Protein AF-A0A2D9CHN9-F1 (afdb_monomer)

Solvent-accessible surface area (backbone atoms only — not comparable to full-atom values): 5641 Å² total; per-residue (Å²): 113,69,64,59,56,50,52,54,46,38,43,72,71,31,68,79,62,17,85,60,38,79,52,91,50,67,67,58,44,53,50,51,56,48,52,54,54,52,50,52,55,50,50,54,30,57,72,69,71,39,78,89,40,48,68,56,53,52,50,53,51,51,50,50,53,47,53,52,50,51,52,52,49,51,53,51,40,51,73,76,46,46,62,65,63,57,69,69,51,64,100,72,84,80,83,133

Foldseek 3Di:
DVVVVVVVCCQLPPCCNDPVVVDPDPVVSVVVNVVVVLVVLVVVCVVVVHPVCSVVSVVVVVVVVVVVVVVVVVVVCCVPPVVVVVPVVDPPPDDD

Mean predicted aligned error: 11.23 Å

Sequence (96 aa):
MTSFIMDWWNLIMDHQRNPLSNIKDLRVRHLIMQILAWMWCIVFTAMTGTWMYLGVNILFHALLLCGIFITVSVFEAAKRKPQIFYTLRGEGGEHE

Structure (mmCIF, N/CA/C/O backbone):
data_AF-A0A2D9CHN9-F1
#
_entry.id   AF-A0A2D9CHN9-F1
#
loop_
_atom_site.group_PDB
_atom_site.id
_atom_site.type_symbol
_atom_site.label_atom_id
_atom_site.label_alt_id
_atom_site.label_comp_id
_atom_site.label_asym_id
_atom_site.label_entity_id
_atom_site.label_seq_id
_atom_site.pdbx_PDB_ins_code
_atom_site.Cartn_x
_atom_site.Cartn_y
_atom_site.Cartn_z
_atom_site.occupancy
_atom_site.B_iso_or_equiv
_atom_site.auth_seq_id
_atom_site.auth_comp_id
_atom_site.auth_asym_id
_atom_site.auth_atom_id
_atom_site.pdbx_PDB_model_num
ATOM 1 N N . MET A 1 1 ? -10.536 -19.283 12.455 1.00 65.44 1 MET A N 1
ATOM 2 C CA . MET A 1 1 ? -10.090 -18.932 11.086 1.00 65.44 1 MET A CA 1
ATOM 3 C C . MET A 1 1 ? -9.811 -17.437 10.956 1.00 65.44 1 MET A C 1
ATOM 5 O O . MET A 1 1 ? -8.699 -17.071 10.614 1.00 65.44 1 MET A O 1
ATOM 9 N N . THR A 1 2 ? -10.778 -16.567 11.262 1.00 81.06 2 THR A N 1
ATOM 10 C CA . THR A 1 2 ? -10.629 -15.103 11.126 1.00 81.06 2 THR A CA 1
ATOM 11 C C . THR A 1 2 ? -9.570 -14.497 12.050 1.00 81.06 2 THR A C 1
ATOM 13 O O . THR A 1 2 ? -8.837 -13.616 11.616 1.00 81.06 2 THR A O 1
ATOM 16 N N . SER A 1 3 ? -9.442 -14.997 13.286 1.00 85.69 3 SER A N 1
ATOM 17 C CA . SER A 1 3 ? -8.392 -14.582 14.230 1.00 85.69 3 SER A CA 1
ATOM 18 C C . SER A 1 3 ? -6.991 -14.820 13.673 1.00 85.69 3 SER A C 1
ATOM 20 O O . SER A 1 3 ? -6.203 -13.893 13.623 1.00 85.69 3 SER A O 1
ATOM 22 N N . PHE A 1 4 ? -6.728 -16.015 13.136 1.00 89.31 4 PHE A N 1
ATOM 23 C CA . PHE A 1 4 ? -5.449 -16.357 12.512 1.00 89.31 4 PHE A CA 1
ATOM 24 C C . PHE A 1 4 ? -5.073 -15.372 11.396 1.00 89.31 4 PHE A C 1
ATOM 26 O O . PHE A 1 4 ? -3.979 -14.823 11.405 1.00 89.31 4 PHE A O 1
ATOM 33 N N . ILE A 1 5 ? -5.993 -15.091 10.466 1.00 87.81 5 ILE A N 1
ATOM 34 C CA . ILE A 1 5 ? -5.744 -14.146 9.363 1.00 87.81 5 ILE A CA 1
ATOM 35 C C . ILE A 1 5 ? -5.460 -12.738 9.904 1.00 87.81 5 ILE A C 1
ATOM 37 O O . ILE A 1 5 ? -4.540 -12.075 9.430 1.00 87.81 5 ILE A O 1
ATOM 41 N N . MET A 1 6 ? -6.213 -12.291 10.914 1.00 87.00 6 MET A N 1
ATOM 42 C CA . MET A 1 6 ? -5.986 -10.993 11.554 1.00 87.00 6 MET A CA 1
ATOM 43 C C . MET A 1 6 ? -4.651 -10.933 12.300 1.00 87.00 6 MET A C 1
ATOM 45 O O . MET A 1 6 ? -3.964 -9.920 12.221 1.00 87.00 6 MET A O 1
ATOM 49 N N . ASP A 1 7 ? -4.251 -12.000 12.986 1.00 89.75 7 ASP A N 1
ATOM 50 C CA . ASP A 1 7 ? -2.992 -12.057 13.728 1.00 89.75 7 ASP A CA 1
ATOM 51 C C . ASP A 1 7 ? -1.787 -11.990 12.781 1.00 89.75 7 ASP A C 1
ATOM 53 O O . ASP A 1 7 ? -0.865 -11.209 13.018 1.00 89.75 7 ASP A O 1
ATOM 57 N N . TRP A 1 8 ? -1.828 -12.721 11.661 1.00 89.25 8 TRP A N 1
ATOM 58 C CA . TRP A 1 8 ? -0.806 -12.638 10.612 1.00 89.25 8 TRP A CA 1
ATOM 59 C C . TRP A 1 8 ? -0.776 -11.277 9.925 1.00 89.25 8 TRP A C 1
ATOM 61 O O . TRP A 1 8 ? 0.300 -10.720 9.706 1.00 89.25 8 TRP A O 1
ATOM 71 N N . TRP A 1 9 ? -1.947 -10.720 9.609 1.00 86.06 9 TRP A N 1
ATOM 72 C CA . TRP A 1 9 ? -2.037 -9.380 9.041 1.00 86.06 9 TRP A CA 1
ATOM 73 C C . TRP A 1 9 ? -1.416 -8.345 9.978 1.00 86.06 9 TRP A C 1
ATOM 75 O O . TRP A 1 9 ? -0.579 -7.558 9.549 1.00 86.06 9 TRP A O 1
ATOM 85 N N . ASN A 1 10 ? -1.762 -8.382 11.264 1.00 86.19 10 ASN A N 1
ATOM 86 C CA . ASN A 1 10 ? -1.201 -7.479 12.261 1.00 86.19 10 ASN A CA 1
ATOM 87 C C . ASN A 1 10 ? 0.312 -7.682 12.415 1.00 86.19 10 ASN A C 1
ATOM 89 O O . ASN A 1 10 ? 1.043 -6.708 12.528 1.00 86.19 10 ASN A O 1
ATOM 93 N N . LEU A 1 11 ? 0.815 -8.917 12.362 1.00 86.38 11 LEU A N 1
ATOM 94 C CA . LEU A 1 11 ? 2.255 -9.176 12.433 1.00 86.38 11 LEU A CA 1
ATOM 95 C C . LEU A 1 11 ? 3.034 -8.492 11.294 1.00 86.38 11 LEU A C 1
ATOM 97 O O . LEU A 1 11 ? 4.128 -7.979 11.522 1.00 86.38 11 LEU A O 1
ATOM 101 N N . ILE A 1 12 ? 2.477 -8.481 10.081 1.00 83.88 12 ILE A N 1
ATOM 102 C CA . ILE A 1 12 ? 3.141 -7.938 8.887 1.00 83.88 12 ILE A CA 1
ATOM 103 C C . ILE A 1 12 ? 2.894 -6.429 8.749 1.00 83.88 12 ILE A C 1
ATOM 105 O O . ILE A 1 12 ? 3.826 -5.661 8.513 1.00 83.88 12 ILE A O 1
ATOM 109 N N . MET A 1 13 ? 1.639 -6.002 8.889 1.00 84.44 13 MET A N 1
ATOM 110 C CA . MET A 1 13 ? 1.183 -4.659 8.526 1.00 84.44 13 MET A CA 1
ATOM 111 C C . MET A 1 13 ? 1.122 -3.679 9.702 1.00 84.44 13 MET A C 1
ATOM 113 O O . MET A 1 13 ? 1.166 -2.468 9.478 1.00 84.44 13 MET A O 1
ATOM 117 N N . ASP A 1 14 ? 1.050 -4.150 10.951 1.00 83.75 14 ASP A N 1
ATOM 118 C CA . ASP A 1 14 ? 1.025 -3.256 12.110 1.00 83.75 14 ASP A CA 1
ATOM 119 C C . ASP A 1 14 ? 2.440 -2.806 12.486 1.00 83.75 14 ASP A C 1
ATOM 121 O O . ASP A 1 14 ? 3.260 -3.574 12.987 1.00 83.75 14 ASP A O 1
ATOM 125 N N . HIS A 1 15 ? 2.704 -1.511 12.324 1.00 78.12 15 HIS A N 1
ATOM 126 C CA . HIS A 1 15 ? 3.951 -0.857 12.725 1.00 78.12 15 HIS A CA 1
ATOM 127 C C . HIS A 1 15 ? 4.322 -0.985 14.220 1.00 78.12 15 HIS A C 1
ATOM 129 O O . HIS A 1 15 ? 5.445 -0.635 14.593 1.00 78.12 15 HIS A O 1
ATOM 135 N N . GLN A 1 16 ? 3.400 -1.417 15.089 1.00 79.00 16 GLN A N 1
ATOM 136 C CA . GLN A 1 16 ? 3.668 -1.691 16.506 1.00 79.00 16 GLN A CA 1
ATOM 137 C C . GLN A 1 16 ? 4.071 -3.146 16.768 1.00 79.00 16 GLN A C 1
ATOM 139 O O . GLN A 1 16 ? 4.778 -3.408 17.738 1.00 79.00 16 GLN A O 1
ATOM 144 N N . ARG A 1 17 ? 3.648 -4.092 15.922 1.00 81.81 17 ARG A N 1
ATOM 145 C CA . ARG A 1 17 ? 3.886 -5.535 16.123 1.00 81.81 17 ARG A CA 1
AT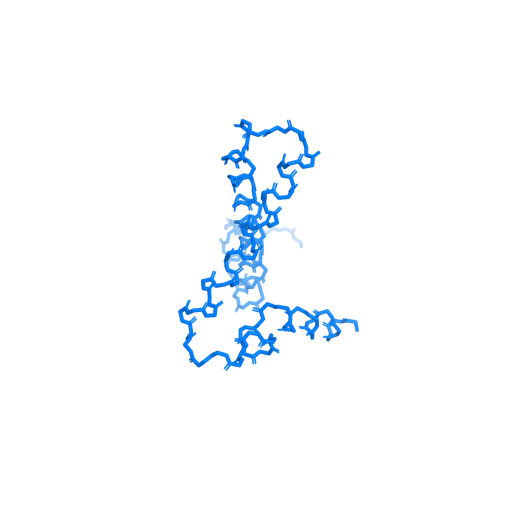OM 146 C C . ARG A 1 17 ? 4.946 -6.117 15.198 1.00 81.81 17 ARG A C 1
ATOM 148 O O . ARG A 1 17 ? 5.616 -7.076 15.564 1.00 81.81 17 ARG A O 1
ATOM 155 N N . ASN A 1 18 ? 5.105 -5.525 14.025 1.00 82.62 18 ASN A N 1
ATOM 156 C CA . ASN A 1 18 ? 6.169 -5.813 13.077 1.00 82.62 18 ASN A CA 1
ATOM 157 C C . ASN A 1 18 ? 7.557 -5.636 13.740 1.00 82.62 18 ASN A C 1
ATOM 159 O O . ASN A 1 18 ? 7.720 -4.693 14.511 1.00 82.62 18 ASN A O 1
ATOM 163 N N . PRO A 1 19 ? 8.576 -6.457 13.411 1.00 80.38 19 PRO A N 1
ATOM 164 C CA . PRO A 1 19 ? 9.980 -6.262 13.814 1.00 80.38 19 PRO A CA 1
ATOM 165 C C . PRO A 1 19 ? 10.532 -4.822 13.694 1.00 80.38 19 PRO A C 1
ATOM 167 O O . PRO A 1 19 ? 11.407 -4.417 14.460 1.00 80.38 19 PRO A O 1
ATOM 170 N N . LEU A 1 20 ? 10.006 -4.020 12.764 1.00 77.75 20 LEU A N 1
ATOM 171 C CA . LEU A 1 20 ? 10.299 -2.594 12.581 1.00 77.75 20 LEU A CA 1
ATOM 172 C C . LEU A 1 20 ? 9.829 -1.705 13.750 1.00 77.75 20 LEU A C 1
ATOM 174 O O . LEU A 1 20 ? 10.260 -0.555 13.852 1.00 77.75 20 LEU A O 1
ATOM 178 N N . SER A 1 21 ? 9.002 -2.219 14.663 1.00 80.75 21 SER A N 1
ATOM 179 C CA . SER A 1 21 ? 8.552 -1.525 15.875 1.00 80.75 21 SER A CA 1
ATOM 180 C C . SER A 1 21 ? 9.692 -1.186 16.839 1.00 80.75 21 SER A C 1
ATOM 182 O O . SER A 1 21 ? 9.544 -0.287 17.667 1.00 80.75 21 SER A O 1
ATOM 184 N N . ASN A 1 22 ? 10.856 -1.830 16.697 1.00 83.25 22 ASN A N 1
ATOM 185 C CA . ASN A 1 22 ? 12.042 -1.547 17.505 1.00 83.25 22 ASN A CA 1
ATOM 186 C C . ASN A 1 22 ? 12.616 -0.130 17.263 1.00 83.25 22 ASN A C 1
ATOM 188 O O . ASN A 1 22 ? 13.329 0.423 18.100 1.00 83.25 22 ASN A O 1
ATOM 192 N N . ILE A 1 23 ? 12.293 0.497 16.127 1.00 81.00 23 ILE A N 1
ATOM 193 C CA . ILE A 1 23 ? 12.737 1.854 15.776 1.00 81.00 23 ILE A CA 1
ATOM 194 C C . ILE A 1 23 ? 11.809 2.864 16.447 1.00 81.00 23 ILE A C 1
ATOM 196 O O . ILE A 1 23 ? 10.628 2.839 16.172 1.00 81.00 23 ILE A O 1
ATOM 200 N N . LYS A 1 24 ? 12.259 3.792 17.295 1.00 79.25 24 LYS A N 1
ATOM 201 C CA . LYS A 1 24 ? 11.326 4.682 18.035 1.00 79.25 24 LYS A CA 1
ATOM 202 C C . LYS A 1 24 ? 10.579 5.721 17.176 1.00 79.25 24 LYS A C 1
ATOM 204 O O . LYS A 1 24 ? 9.527 6.194 17.595 1.00 79.25 24 LYS A O 1
ATOM 209 N N . ASP A 1 25 ? 11.086 6.060 15.991 1.00 83.31 25 ASP A N 1
ATOM 210 C CA . ASP A 1 25 ? 10.486 7.078 15.118 1.00 83.31 25 ASP A CA 1
ATOM 211 C C . ASP A 1 25 ? 9.415 6.488 14.182 1.00 83.31 25 ASP A C 1
ATOM 213 O O . ASP A 1 25 ? 9.706 5.660 13.314 1.00 83.31 25 ASP A O 1
ATOM 217 N N . LEU A 1 26 ? 8.171 6.955 14.327 1.00 83.94 26 LEU A N 1
ATOM 218 C CA . LEU A 1 26 ? 7.030 6.545 13.503 1.00 83.94 26 LEU A CA 1
ATOM 219 C C . LEU A 1 26 ? 7.212 6.859 12.013 1.00 83.94 26 LEU A C 1
ATOM 221 O O . LEU A 1 26 ? 6.785 6.069 11.170 1.00 83.94 26 LEU A O 1
ATOM 225 N N . ARG A 1 27 ? 7.851 7.985 11.668 1.00 83.94 27 ARG A N 1
ATOM 226 C CA . ARG A 1 27 ? 8.044 8.384 10.265 1.00 83.94 27 ARG A CA 1
ATOM 227 C C . ARG A 1 27 ? 8.988 7.421 9.565 1.00 83.94 27 ARG A C 1
ATOM 229 O O . ARG A 1 27 ? 8.730 7.018 8.437 1.00 83.94 27 ARG A O 1
ATOM 236 N N . VAL A 1 28 ? 10.040 7.005 10.268 1.00 85.62 28 VAL A N 1
ATOM 237 C CA . VAL A 1 28 ? 11.025 6.047 9.758 1.00 85.62 28 VAL A CA 1
ATOM 238 C C . VAL A 1 28 ? 10.392 4.669 9.575 1.00 85.62 28 VAL A C 1
ATOM 240 O O . VAL A 1 28 ? 10.581 4.056 8.528 1.00 85.62 28 VAL A O 1
ATOM 243 N N . ARG A 1 29 ? 9.570 4.203 10.528 1.00 86.06 29 ARG A N 1
ATOM 244 C CA . ARG A 1 29 ? 8.822 2.939 10.378 1.00 86.06 29 ARG A CA 1
ATOM 245 C C . ARG A 1 29 ? 7.941 2.946 9.134 1.00 86.06 29 ARG A C 1
ATOM 247 O O . ARG A 1 29 ? 7.967 1.995 8.357 1.00 86.06 29 ARG A O 1
ATOM 254 N N . HIS A 1 30 ? 7.172 4.020 8.946 1.00 84.31 30 HIS A N 1
ATOM 255 C CA . HIS A 1 30 ? 6.278 4.142 7.800 1.00 84.31 30 HIS A CA 1
ATOM 256 C C . HIS A 1 30 ? 7.059 4.213 6.483 1.00 84.31 30 HIS A C 1
ATOM 258 O O . HIS A 1 30 ? 6.711 3.519 5.533 1.00 84.31 30 HIS A O 1
ATOM 264 N N . LEU A 1 31 ? 8.15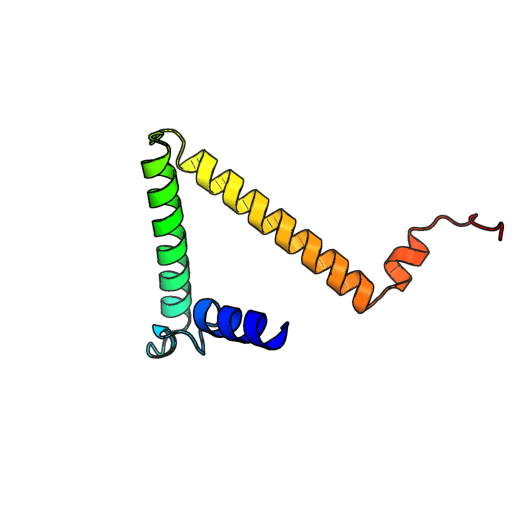3 4.978 6.446 1.00 88.75 31 LEU A N 1
ATOM 265 C CA . LEU A 1 31 ? 9.016 5.080 5.273 1.00 88.75 31 LEU A CA 1
ATOM 266 C C . LEU A 1 31 ? 9.606 3.720 4.880 1.00 88.75 31 LEU A C 1
ATOM 268 O O . LEU A 1 31 ? 9.581 3.363 3.709 1.00 88.75 31 LEU A O 1
ATOM 272 N N . ILE A 1 32 ? 10.103 2.931 5.837 1.00 87.69 32 ILE A N 1
ATOM 273 C CA . ILE A 1 32 ? 10.687 1.618 5.524 1.00 87.69 32 ILE A CA 1
ATOM 274 C C . ILE A 1 32 ? 9.611 0.634 5.051 1.00 87.69 32 ILE A C 1
ATOM 276 O O . ILE A 1 32 ? 9.837 -0.094 4.087 1.00 87.69 32 ILE A O 1
ATOM 280 N N . MET A 1 33 ? 8.426 0.647 5.669 1.00 88.75 33 MET A N 1
ATOM 281 C CA . MET A 1 33 ? 7.272 -0.128 5.196 1.00 88.75 33 MET A CA 1
ATOM 282 C C . MET A 1 33 ? 6.908 0.225 3.747 1.00 88.75 33 MET A C 1
ATOM 284 O O . MET A 1 33 ? 6.663 -0.667 2.937 1.00 88.75 33 MET A O 1
ATOM 288 N N . GLN A 1 34 ? 6.934 1.516 3.397 1.00 86.00 34 GLN A N 1
ATOM 289 C CA . GLN A 1 34 ? 6.736 1.969 2.021 1.00 86.00 34 GLN A CA 1
ATOM 290 C C . GLN A 1 34 ? 7.859 1.474 1.106 1.00 86.00 34 GLN A C 1
ATOM 292 O O . GLN A 1 34 ? 7.566 0.866 0.084 1.00 86.00 34 GLN A O 1
ATOM 297 N N . ILE A 1 35 ? 9.132 1.670 1.462 1.00 88.88 35 ILE A N 1
ATOM 298 C CA . ILE A 1 35 ? 10.277 1.215 0.653 1.00 88.88 35 ILE A CA 1
ATOM 299 C C . ILE A 1 35 ? 10.202 -0.292 0.389 1.00 88.88 35 ILE A C 1
ATOM 301 O O . ILE A 1 35 ? 10.479 -0.730 -0.725 1.00 88.88 35 ILE A O 1
ATOM 305 N N . LEU A 1 36 ? 9.778 -1.085 1.374 1.00 86.44 36 LEU A N 1
ATOM 306 C CA . LEU A 1 36 ? 9.599 -2.522 1.204 1.00 86.44 36 LEU A CA 1
ATOM 307 C C . LEU A 1 36 ? 8.490 -2.833 0.188 1.00 86.44 36 LEU A C 1
ATOM 309 O O . LEU A 1 36 ? 8.682 -3.682 -0.678 1.00 86.44 36 LEU A O 1
ATOM 313 N N . ALA A 1 37 ? 7.370 -2.107 0.221 1.00 84.88 37 ALA A N 1
ATOM 314 C CA . ALA A 1 37 ? 6.339 -2.211 -0.814 1.00 84.88 37 ALA A CA 1
ATOM 315 C C . ALA A 1 37 ? 6.875 -1.804 -2.203 1.00 84.88 37 ALA A C 1
ATOM 317 O O . ALA A 1 37 ? 6.632 -2.500 -3.189 1.00 84.88 37 ALA A O 1
ATOM 318 N N . TRP A 1 38 ? 7.670 -0.731 -2.280 1.00 83.12 38 TRP A N 1
ATOM 319 C CA . TRP A 1 38 ? 8.317 -0.276 -3.516 1.00 83.12 38 TRP A CA 1
ATOM 320 C C . TRP A 1 38 ? 9.316 -1.297 -4.076 1.00 83.12 38 TRP A C 1
ATOM 322 O O . TRP A 1 38 ? 9.364 -1.497 -5.290 1.00 83.12 38 TRP A O 1
ATOM 332 N N . MET A 1 39 ? 10.070 -1.987 -3.216 1.00 88.50 39 MET A N 1
ATOM 333 C CA . MET A 1 39 ? 10.964 -3.077 -3.614 1.00 88.50 39 MET A CA 1
ATOM 334 C C . MET A 1 39 ? 10.189 -4.173 -4.351 1.00 88.50 39 MET A C 1
ATOM 336 O O . MET A 1 39 ? 10.589 -4.583 -5.439 1.00 88.50 39 MET A O 1
ATOM 340 N N . TRP A 1 40 ? 9.056 -4.616 -3.799 1.00 82.62 40 TRP A N 1
ATOM 341 C CA . TRP A 1 40 ? 8.231 -5.656 -4.417 1.00 82.62 40 TRP A CA 1
ATOM 342 C C . TRP A 1 40 ? 7.646 -5.222 -5.765 1.00 82.62 40 TRP A C 1
ATOM 344 O O . TRP A 1 40 ? 7.658 -6.016 -6.705 1.00 82.62 40 TRP A O 1
ATOM 354 N N . CYS A 1 41 ? 7.237 -3.958 -5.919 1.00 77.06 41 CYS A N 1
ATOM 355 C CA . CYS A 1 41 ? 6.820 -3.418 -7.220 1.00 77.06 41 CYS A CA 1
ATOM 356 C C . CYS A 1 41 ? 7.929 -3.530 -8.284 1.00 77.06 41 CYS A C 1
ATOM 358 O O . CYS A 1 41 ? 7.658 -3.876 -9.439 1.00 77.06 41 CYS A O 1
ATOM 360 N N . ILE A 1 42 ? 9.183 -3.265 -7.902 1.00 79.44 42 ILE A N 1
ATOM 361 C CA . ILE A 1 42 ? 10.341 -3.393 -8.797 1.00 79.44 42 ILE A CA 1
ATOM 362 C C . ILE A 1 42 ? 10.590 -4.865 -9.142 1.00 79.44 42 ILE A C 1
ATOM 364 O O . ILE A 1 42 ? 10.792 -5.176 -10.312 1.00 79.44 42 ILE A O 1
ATOM 368 N N . VAL A 1 43 ? 10.519 -5.773 -8.161 1.00 81.00 43 VAL A N 1
ATOM 369 C CA . VAL A 1 43 ? 10.682 -7.221 -8.384 1.00 81.00 43 VAL A CA 1
ATOM 370 C C . VAL A 1 43 ? 9.643 -7.744 -9.374 1.00 81.00 43 VAL A C 1
ATOM 372 O O . VAL A 1 43 ? 10.015 -8.404 -10.341 1.00 81.00 43 VAL A O 1
ATOM 375 N N . PHE A 1 44 ? 8.364 -7.401 -9.204 1.00 71.94 44 PHE A N 1
ATOM 376 C CA . PHE A 1 44 ? 7.321 -7.822 -10.142 1.00 71.94 44 PHE A CA 1
ATOM 377 C C . PHE A 1 44 ? 7.535 -7.251 -11.547 1.00 71.94 44 PHE A C 1
ATOM 379 O O . PHE A 1 44 ? 7.412 -7.981 -12.526 1.00 71.94 44 PHE A O 1
ATOM 386 N N . THR A 1 45 ? 7.935 -5.982 -11.659 1.00 68.81 45 THR A N 1
ATOM 387 C CA . THR A 1 45 ? 8.238 -5.355 -12.958 1.00 68.81 45 THR A CA 1
ATOM 388 C C . THR A 1 45 ? 9.445 -6.005 -13.646 1.00 68.81 45 THR A C 1
ATOM 390 O O . THR A 1 45 ? 9.445 -6.209 -14.862 1.00 68.81 45 THR A O 1
ATOM 393 N N . ALA A 1 46 ? 10.479 -6.348 -12.873 1.00 73.94 46 ALA A N 1
ATOM 394 C CA . ALA A 1 46 ? 11.655 -7.048 -13.374 1.00 73.94 46 ALA A CA 1
ATOM 395 C C . ALA A 1 46 ? 11.302 -8.471 -13.832 1.00 73.94 46 ALA A C 1
ATOM 397 O O . ALA A 1 46 ? 11.751 -8.894 -14.896 1.00 73.94 46 ALA A O 1
ATOM 398 N N . MET A 1 47 ? 10.449 -9.181 -13.084 1.00 73.50 47 MET A N 1
ATOM 399 C CA . MET A 1 47 ? 9.953 -10.512 -13.450 1.00 73.50 47 MET A CA 1
ATOM 400 C C . MET A 1 47 ? 9.132 -10.504 -14.745 1.00 73.50 47 MET A C 1
ATOM 402 O O . MET A 1 47 ? 9.253 -11.434 -15.536 1.00 73.50 47 MET A O 1
ATOM 406 N N . THR A 1 48 ? 8.333 -9.465 -15.005 1.00 72.00 48 THR A N 1
ATOM 407 C CA . THR A 1 48 ? 7.585 -9.339 -16.269 1.00 72.00 48 THR A CA 1
ATOM 408 C C . THR A 1 48 ? 8.455 -8.861 -17.442 1.00 72.00 48 THR A C 1
ATOM 410 O O . THR A 1 48 ? 7.953 -8.699 -18.555 1.00 72.00 48 THR A O 1
ATOM 413 N N . GLY A 1 49 ? 9.757 -8.621 -17.228 1.00 65.56 49 GLY A N 1
ATOM 414 C CA . GLY A 1 49 ? 10.724 -8.260 -18.272 1.00 65.56 49 GLY A CA 1
ATOM 415 C C . GLY A 1 49 ? 10.524 -6.868 -18.877 1.00 65.56 49 GLY A C 1
ATOM 416 O O . GLY A 1 49 ? 11.124 -6.539 -19.897 1.00 65.56 49 GLY A O 1
ATOM 417 N N . THR A 1 50 ? 9.682 -6.031 -18.269 1.00 64.88 50 THR A N 1
ATOM 418 C CA . THR A 1 50 ? 9.167 -4.804 -18.887 1.00 64.88 50 THR A CA 1
ATOM 419 C C . THR A 1 50 ? 9.560 -3.566 -18.082 1.00 64.88 50 THR A C 1
ATOM 421 O O . THR A 1 50 ? 8.732 -2.882 -17.487 1.00 64.88 50 THR A O 1
ATOM 424 N N . TRP A 1 51 ? 10.854 -3.236 -18.101 1.00 63.84 51 TRP A N 1
ATOM 425 C CA . TRP A 1 51 ? 11.414 -2.052 -17.426 1.00 63.84 51 TRP A CA 1
ATOM 426 C C . TRP A 1 51 ? 10.728 -0.730 -17.826 1.00 63.84 51 TRP A C 1
ATOM 428 O O . TRP A 1 51 ? 10.621 0.180 -17.009 1.00 63.84 51 TRP A O 1
ATOM 438 N N . MET A 1 52 ? 10.191 -0.643 -19.048 1.00 65.44 52 MET A N 1
ATOM 439 C CA . MET A 1 52 ? 9.448 0.524 -19.549 1.00 65.44 52 MET A CA 1
ATOM 440 C C . MET A 1 52 ? 8.087 0.740 -18.857 1.00 65.44 52 MET A C 1
ATOM 442 O O . MET A 1 52 ? 7.540 1.838 -18.906 1.00 65.44 52 MET A O 1
ATOM 446 N N . TYR A 1 53 ? 7.544 -0.273 -18.174 1.00 69.19 53 TYR A N 1
ATOM 447 C CA . TYR A 1 53 ? 6.199 -0.243 -17.590 1.00 69.19 53 TYR A CA 1
ATOM 448 C C . TYR A 1 53 ? 6.198 -0.112 -16.067 1.00 69.19 53 TYR A C 1
ATOM 450 O O . TYR A 1 53 ? 5.143 -0.264 -15.457 1.00 69.19 53 TYR A O 1
ATOM 458 N N . LEU A 1 54 ? 7.333 0.215 -15.439 1.00 73.69 54 LEU A N 1
ATOM 459 C CA . LEU A 1 54 ? 7.411 0.401 -13.985 1.00 73.69 54 LEU A CA 1
ATOM 460 C C . LEU A 1 54 ? 6.345 1.389 -13.474 1.00 73.69 54 LEU A C 1
ATOM 462 O O . LEU A 1 54 ? 5.632 1.093 -12.518 1.00 73.69 54 LEU A O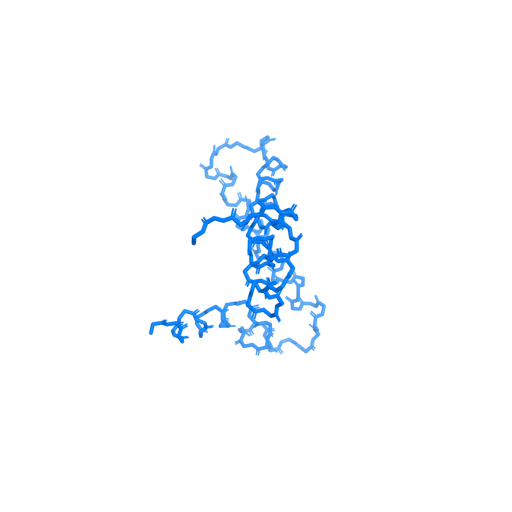 1
ATOM 466 N N . GLY A 1 55 ? 6.171 2.526 -14.159 1.00 71.38 55 GLY A N 1
ATOM 467 C CA . GLY A 1 55 ? 5.142 3.517 -13.817 1.00 71.38 55 GLY A CA 1
ATOM 468 C C . GLY A 1 55 ? 3.710 2.995 -13.982 1.00 71.38 55 GLY A C 1
ATOM 469 O O . GLY A 1 55 ? 2.852 3.260 -13.144 1.00 71.38 55 GLY A O 1
ATOM 470 N N . VAL A 1 56 ? 3.461 2.193 -15.021 1.00 79.00 56 VAL A N 1
ATOM 471 C CA . VAL A 1 56 ? 2.156 1.559 -15.2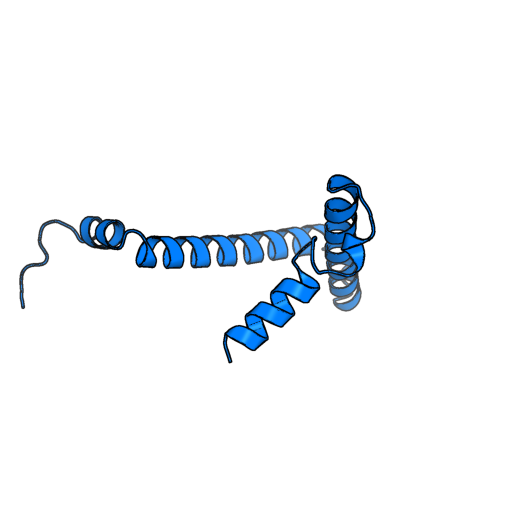67 1.00 79.00 56 VAL A CA 1
ATOM 472 C C . VAL A 1 56 ? 1.858 0.506 -14.197 1.00 79.00 56 VAL A C 1
ATOM 474 O O . VAL A 1 56 ? 0.744 0.444 -13.687 1.00 79.00 56 VAL A O 1
ATOM 477 N N . ASN A 1 57 ? 2.862 -0.269 -13.786 1.00 76.38 57 ASN A N 1
ATOM 478 C CA . ASN A 1 57 ? 2.738 -1.258 -12.720 1.00 76.38 57 ASN A CA 1
ATOM 479 C C . ASN A 1 57 ? 2.356 -0.604 -11.383 1.00 76.38 57 ASN A C 1
ATOM 481 O O . ASN A 1 57 ? 1.437 -1.074 -10.710 1.00 76.38 57 ASN A O 1
ATOM 485 N N . ILE A 1 58 ? 3.003 0.517 -11.036 1.00 79.94 58 ILE A N 1
ATOM 486 C CA . ILE A 1 58 ? 2.674 1.313 -9.842 1.00 79.94 58 ILE A CA 1
ATOM 487 C C . ILE A 1 58 ? 1.233 1.834 -9.917 1.00 79.94 58 ILE A C 1
ATOM 489 O O . ILE A 1 58 ? 0.494 1.729 -8.938 1.00 79.94 58 ILE A O 1
ATOM 493 N N . LEU A 1 59 ? 0.810 2.349 -11.077 1.00 83.06 59 LEU A N 1
ATOM 494 C CA . LEU A 1 59 ? -0.552 2.843 -11.281 1.00 83.06 59 LEU A CA 1
ATOM 495 C C . LEU A 1 59 ? -1.600 1.737 -11.088 1.00 83.06 59 LEU A C 1
ATOM 497 O O . LEU A 1 59 ? -2.573 1.939 -10.363 1.00 83.06 59 LEU A O 1
ATOM 501 N N . PHE A 1 60 ? -1.399 0.561 -11.687 1.00 83.38 60 PHE A N 1
ATOM 502 C CA . PHE A 1 60 ? -2.318 -0.569 -11.527 1.00 83.38 60 PHE A CA 1
ATOM 503 C C . PHE A 1 60 ? -2.386 -1.069 -10.082 1.00 83.38 60 PHE A C 1
ATOM 505 O O . PHE A 1 60 ? -3.479 -1.343 -9.590 1.00 83.38 60 PHE A O 1
ATOM 512 N N . HIS A 1 61 ? -1.258 -1.133 -9.371 1.00 80.12 61 HIS A N 1
ATOM 513 C CA . HIS A 1 61 ? -1.257 -1.490 -7.951 1.00 80.12 61 HIS 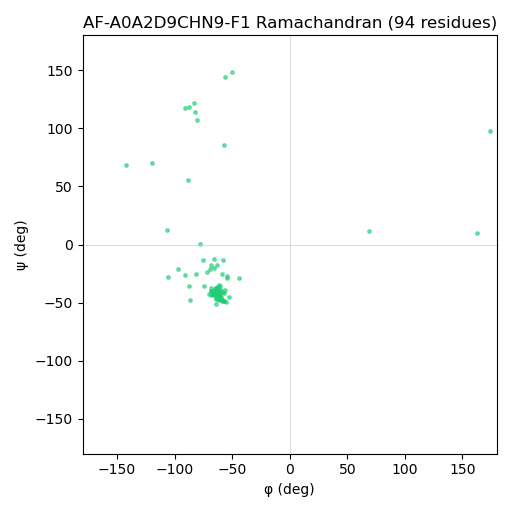A CA 1
ATOM 514 C C . HIS A 1 61 ? -2.002 -0.454 -7.101 1.00 80.12 61 HIS A C 1
ATOM 516 O O . HIS A 1 61 ? -2.790 -0.830 -6.234 1.00 80.12 61 HIS A O 1
ATOM 522 N N . ALA A 1 62 ? -1.815 0.843 -7.366 1.00 84.62 62 ALA A N 1
ATOM 523 C CA . ALA A 1 62 ? -2.545 1.901 -6.671 1.00 84.62 62 ALA A CA 1
ATOM 524 C C . ALA A 1 62 ? -4.059 1.816 -6.929 1.00 84.62 62 ALA A C 1
ATOM 526 O O . ALA A 1 62 ? -4.849 1.936 -5.993 1.00 84.62 62 ALA A O 1
ATOM 527 N N . LEU A 1 63 ? -4.468 1.545 -8.173 1.00 86.75 63 LEU A N 1
ATOM 528 C CA . LEU A 1 63 ? -5.870 1.315 -8.531 1.00 86.75 63 LEU A CA 1
ATOM 529 C C . LEU A 1 63 ? -6.447 0.085 -7.822 1.00 86.75 63 LEU A C 1
ATOM 531 O O . LEU A 1 63 ? -7.564 0.144 -7.311 1.00 86.75 63 LEU A O 1
ATOM 535 N N . LEU A 1 64 ? -5.682 -1.004 -7.733 1.00 86.06 64 LEU A N 1
ATOM 536 C CA . LEU A 1 64 ? -6.094 -2.222 -7.039 1.00 86.06 64 LEU A CA 1
ATOM 537 C C . LEU A 1 64 ? -6.280 -1.979 -5.534 1.00 86.06 64 LEU A C 1
ATOM 539 O O . LEU A 1 64 ? -7.319 -2.337 -4.980 1.00 86.06 64 LEU A O 1
ATOM 543 N N . LEU A 1 65 ? -5.329 -1.304 -4.879 1.00 87.81 65 LEU A N 1
ATOM 544 C CA . LEU A 1 65 ? -5.455 -0.912 -3.470 1.00 87.81 65 LEU A CA 1
ATOM 545 C C . LEU A 1 65 ? -6.644 0.034 -3.248 1.00 87.81 65 LEU A C 1
ATOM 547 O O . LEU A 1 65 ? -7.368 -0.117 -2.265 1.00 87.81 65 LEU A O 1
ATOM 551 N N . CYS A 1 66 ? -6.883 0.966 -4.174 1.00 90.69 66 CYS A N 1
ATOM 552 C CA . CYS A 1 66 ? -8.037 1.862 -4.140 1.00 90.69 66 CYS A CA 1
ATOM 553 C C . CYS A 1 66 ? -9.361 1.084 -4.219 1.00 90.69 66 CYS A C 1
ATOM 555 O O . CYS A 1 66 ? -10.249 1.295 -3.395 1.00 90.69 66 CYS A O 1
ATOM 557 N N . GLY A 1 67 ? -9.479 0.122 -5.140 1.00 90.31 67 GLY A N 1
ATOM 558 C CA . GLY A 1 67 ? -10.660 -0.738 -5.257 1.00 90.31 67 GLY A CA 1
ATOM 559 C C . GLY A 1 67 ? -10.929 -1.563 -3.994 1.00 90.31 67 GLY A C 1
ATOM 560 O O . GLY A 1 67 ? -12.071 -1.640 -3.532 1.00 90.31 67 GLY A O 1
ATOM 561 N N . ILE A 1 68 ? -9.879 -2.123 -3.381 1.00 91.69 68 ILE A N 1
ATOM 562 C CA . ILE A 1 68 ? -9.990 -2.833 -2.096 1.00 91.69 68 ILE A CA 1
ATOM 563 C C . ILE A 1 68 ? -10.465 -1.875 -1.000 1.00 91.69 68 ILE A C 1
ATOM 565 O O . ILE A 1 68 ? -11.397 -2.199 -0.265 1.00 91.69 68 ILE A O 1
ATOM 569 N N . PHE A 1 69 ? -9.870 -0.684 -0.906 1.00 93.31 69 PHE A N 1
ATOM 570 C CA . PHE A 1 69 ? -10.241 0.316 0.093 1.00 93.31 69 PHE A CA 1
ATOM 571 C C . PHE A 1 69 ? -11.705 0.758 -0.045 1.00 93.31 69 PHE A C 1
ATOM 573 O O . PHE A 1 69 ? -12.422 0.828 0.956 1.00 93.31 69 PHE A O 1
ATOM 580 N N . ILE A 1 70 ? -12.175 0.996 -1.274 1.00 91.81 70 ILE A N 1
ATOM 581 C CA . ILE A 1 70 ? -13.581 1.320 -1.556 1.00 91.81 70 ILE A CA 1
ATOM 582 C C . ILE A 1 70 ? -14.486 0.164 -1.123 1.00 91.81 70 ILE A C 1
ATOM 584 O O . ILE A 1 70 ? -15.461 0.393 -0.414 1.00 91.81 70 ILE A O 1
ATOM 588 N N . THR A 1 71 ? -14.146 -1.077 -1.474 1.00 91.19 71 THR A N 1
ATOM 589 C CA . THR A 1 71 ? -14.939 -2.263 -1.108 1.00 91.19 71 THR A CA 1
ATOM 590 C C . THR A 1 71 ? -15.064 -2.409 0.410 1.00 91.19 71 THR A C 1
ATOM 592 O O . THR A 1 71 ? -16.165 -2.570 0.935 1.00 91.19 71 THR A O 1
ATOM 595 N N . VAL A 1 72 ? -13.950 -2.278 1.136 1.00 91.06 72 VAL A N 1
ATOM 596 C CA . VAL A 1 72 ? -13.942 -2.305 2.606 1.00 91.06 72 VAL A CA 1
ATOM 597 C C . VAL A 1 72 ? -14.769 -1.155 3.182 1.00 91.06 72 VAL A C 1
ATOM 599 O O . VAL A 1 72 ? -15.534 -1.369 4.118 1.00 91.06 72 VAL A O 1
ATOM 602 N N . SER A 1 73 ? -14.672 0.045 2.604 1.00 88.25 73 SER A N 1
ATOM 603 C CA . SER A 1 73 ? -15.457 1.210 3.031 1.00 88.25 73 SER A CA 1
ATOM 604 C C . SER A 1 73 ? -16.958 0.987 2.844 1.00 88.25 73 SER A C 1
ATOM 606 O O . SER A 1 73 ? -17.739 1.321 3.732 1.00 88.25 73 SER A O 1
ATOM 608 N N . VAL A 1 74 ? -17.369 0.375 1.729 1.00 89.88 74 VAL A N 1
ATOM 609 C CA . VAL A 1 74 ? -18.765 0.001 1.458 1.00 89.88 74 VAL A CA 1
ATOM 610 C C . VAL A 1 74 ? -19.253 -1.048 2.459 1.00 89.88 74 VAL A C 1
ATOM 612 O O . VAL A 1 74 ? -20.331 -0.887 3.027 1.00 89.88 74 VAL A O 1
ATOM 615 N N . PHE A 1 75 ? -18.464 -2.090 2.731 1.00 91.69 75 PHE A N 1
ATOM 616 C CA . PHE A 1 75 ? -18.823 -3.118 3.714 1.00 91.69 75 PHE A CA 1
ATOM 617 C C . PHE A 1 75 ? -18.918 -2.556 5.136 1.00 91.69 75 PHE A C 1
ATOM 619 O O . PHE A 1 75 ? -19.857 -2.874 5.867 1.00 91.69 75 PHE A O 1
ATOM 626 N N . GLU A 1 76 ? -17.993 -1.681 5.528 1.00 89.56 76 GLU A N 1
ATOM 627 C CA . GLU A 1 76 ? -18.030 -1.026 6.836 1.00 89.56 76 GLU A CA 1
ATOM 628 C C . GLU A 1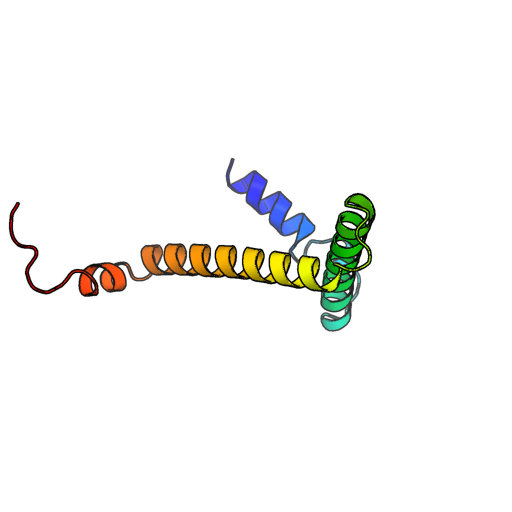 76 ? -19.209 -0.046 6.939 1.00 89.56 76 GLU A C 1
ATOM 630 O O . GLU A 1 76 ? -19.868 0.016 7.980 1.00 89.56 76 GLU A O 1
ATOM 635 N N . ALA A 1 77 ? -19.539 0.671 5.858 1.00 87.69 77 ALA A N 1
ATOM 636 C CA . ALA A 1 77 ? -20.736 1.504 5.788 1.00 87.69 77 ALA A CA 1
ATOM 637 C C . ALA A 1 77 ? -22.012 0.661 5.934 1.00 87.69 77 ALA A C 1
ATOM 639 O O . ALA A 1 77 ? -22.896 1.034 6.706 1.00 87.69 77 ALA A O 1
ATOM 640 N N . ALA A 1 78 ? -22.087 -0.498 5.271 1.00 85.81 78 ALA A N 1
ATOM 641 C CA . ALA A 1 78 ? -23.222 -1.414 5.375 1.00 85.81 78 ALA A CA 1
ATOM 642 C C . ALA A 1 78 ? -23.376 -1.961 6.800 1.00 85.81 78 ALA A C 1
ATOM 644 O O . ALA A 1 78 ? -24.485 -2.032 7.324 1.00 85.81 78 ALA A O 1
ATOM 645 N N . LYS A 1 79 ? -22.259 -2.272 7.466 1.00 85.88 79 LYS A N 1
ATOM 646 C CA . LYS A 1 79 ? -22.249 -2.745 8.853 1.00 85.88 79 LYS A CA 1
ATOM 647 C C . LYS A 1 79 ? -22.631 -1.656 9.862 1.00 85.88 79 LYS A C 1
ATOM 649 O O . LYS A 1 79 ? -23.359 -1.942 10.808 1.00 85.88 79 LYS A O 1
ATOM 654 N N . ARG A 1 80 ? -22.124 -0.423 9.713 1.00 86.81 80 ARG A N 1
ATOM 655 C CA . ARG A 1 80 ? -22.319 0.663 10.701 1.00 86.81 80 ARG A CA 1
ATOM 656 C C . ARG A 1 80 ? -23.587 1.485 10.496 1.00 86.81 80 ARG A C 1
ATOM 658 O O . ARG A 1 80 ? -24.151 1.972 11.474 1.00 86.81 80 ARG A O 1
ATOM 665 N N . LYS A 1 81 ? -23.989 1.729 9.248 1.00 81.88 81 LYS A N 1
ATOM 666 C CA . LYS A 1 81 ? -25.144 2.567 8.890 1.00 81.88 81 LYS A CA 1
ATOM 667 C C . LYS A 1 81 ? -25.882 1.961 7.688 1.00 81.88 81 LYS A C 1
ATOM 669 O O . LYS A 1 81 ? -25.894 2.568 6.614 1.00 81.88 81 LYS A O 1
ATOM 674 N N . PRO A 1 82 ? -26.538 0.799 7.864 1.00 77.25 82 PRO A N 1
ATOM 675 C CA . PRO A 1 82 ? -27.255 0.125 6.781 1.00 77.25 82 PRO A CA 1
ATOM 676 C C . PRO A 1 82 ? -28.359 1.000 6.165 1.00 77.25 82 PRO A C 1
ATOM 678 O O . PRO A 1 82 ? -28.645 0.863 4.980 1.00 77.25 82 PRO A O 1
ATOM 681 N N . GLN A 1 83 ? -28.914 1.967 6.914 1.00 77.06 83 GLN A N 1
ATOM 682 C CA . GLN A 1 83 ? -29.895 2.930 6.398 1.00 77.06 83 GLN A CA 1
ATOM 683 C C . GLN A 1 83 ? -29.450 3.718 5.163 1.00 77.06 83 GLN A C 1
ATOM 685 O O . GLN A 1 83 ? -30.300 4.064 4.352 1.00 77.06 83 GLN A O 1
ATOM 690 N N . ILE A 1 84 ? -28.145 3.934 4.9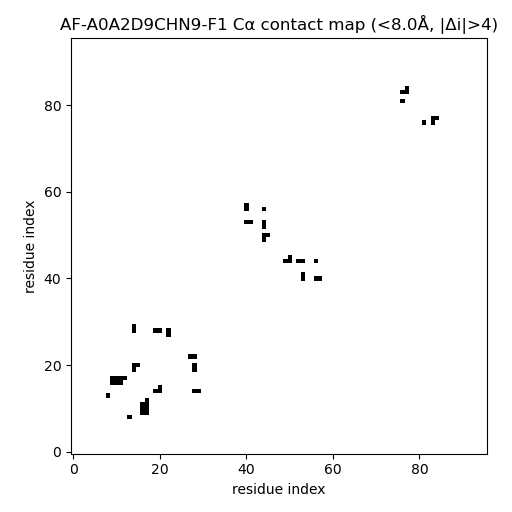62 1.00 76.75 84 ILE A N 1
ATOM 691 C CA . ILE A 1 84 ? -27.631 4.608 3.758 1.00 76.75 84 ILE A CA 1
ATOM 692 C C . ILE A 1 84 ? -27.991 3.809 2.496 1.00 76.75 84 ILE A C 1
ATOM 694 O O . ILE A 1 84 ? -28.313 4.394 1.469 1.00 76.75 84 ILE A O 1
ATOM 698 N N . PHE A 1 85 ? -28.011 2.478 2.582 1.00 74.88 85 PHE A N 1
ATOM 699 C CA . PHE A 1 85 ? -28.373 1.602 1.466 1.00 74.88 85 PHE A CA 1
ATOM 700 C C . PHE A 1 85 ? -29.889 1.462 1.294 1.00 74.88 85 PHE A C 1
ATOM 702 O O . PHE A 1 85 ? -30.351 1.242 0.178 1.00 74.88 85 PHE A O 1
ATOM 709 N N . TYR A 1 86 ? -30.674 1.648 2.362 1.00 69.62 86 TYR A N 1
ATOM 710 C CA . TYR A 1 86 ? -32.137 1.691 2.271 1.00 69.62 86 TYR A CA 1
ATOM 711 C C . TYR A 1 86 ? -32.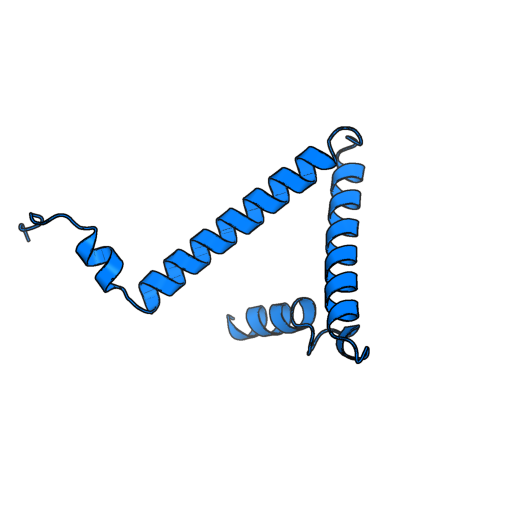648 3.007 1.672 1.00 69.62 86 TYR A C 1
ATOM 713 O O . TYR A 1 86 ? -33.600 2.975 0.908 1.00 69.62 86 TYR A O 1
ATOM 721 N N . THR A 1 87 ? -32.000 4.144 1.945 1.00 64.56 87 THR A N 1
ATOM 722 C CA . THR A 1 87 ? -32.341 5.444 1.332 1.00 64.56 87 THR A CA 1
ATOM 723 C C . THR A 1 87 ? -31.944 5.531 -0.149 1.00 64.56 87 THR A C 1
ATOM 725 O O . THR A 1 87 ? -32.540 6.295 -0.898 1.00 64.56 87 THR A O 1
ATOM 728 N N . LEU A 1 88 ? -30.969 4.730 -0.600 1.00 61.41 88 LEU A N 1
ATOM 729 C CA . LEU A 1 88 ? -30.633 4.584 -2.026 1.00 61.41 88 LEU A CA 1
ATOM 730 C C . LEU A 1 88 ? -31.650 3.719 -2.798 1.00 61.41 88 LEU A C 1
ATOM 732 O O . LEU A 1 88 ? -31.642 3.721 -4.029 1.00 61.41 88 LEU A O 1
ATOM 736 N N . ARG A 1 89 ? -32.530 2.985 -2.099 1.00 61.97 89 ARG A N 1
ATOM 737 C CA . ARG A 1 89 ? -33.684 2.299 -2.691 1.00 61.97 89 ARG A CA 1
ATOM 738 C C . ARG A 1 89 ? -34.780 3.352 -2.873 1.00 61.97 89 ARG A C 1
ATOM 740 O O . ARG A 1 89 ? -35.322 3.829 -1.884 1.00 61.97 89 ARG A O 1
ATOM 747 N N . GLY A 1 90 ? -35.044 3.759 -4.116 1.00 59.38 90 GLY A N 1
ATOM 748 C CA . GLY A 1 90 ? -35.999 4.829 -4.429 1.00 59.38 90 GLY A CA 1
ATOM 749 C C . GLY A 1 90 ? -37.364 4.653 -3.749 1.00 59.38 90 GLY A C 1
ATOM 750 O O . GLY A 1 90 ? -37.812 3.525 -3.527 1.00 59.38 90 GLY A O 1
ATOM 751 N N . GLU A 1 91 ? -38.011 5.779 -3.428 1.00 56.69 91 GLU A N 1
ATOM 7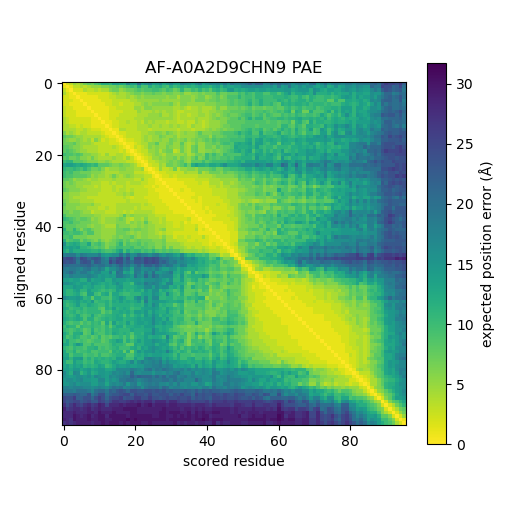52 C CA . GLU A 1 91 ? -39.394 5.867 -2.931 1.00 56.69 91 GLU A CA 1
ATOM 753 C C . GLU A 1 91 ? -40.375 5.217 -3.925 1.00 56.69 91 GLU A C 1
ATOM 755 O O . GLU A 1 91 ? -40.917 5.876 -4.807 1.00 56.69 91 GLU A O 1
ATOM 760 N N . GLY A 1 92 ? -40.569 3.901 -3.822 1.00 63.12 92 GLY A N 1
ATOM 761 C CA . GLY A 1 92 ? -41.505 3.164 -4.681 1.00 63.12 92 GLY A CA 1
ATOM 762 C C . GLY A 1 92 ? -41.330 1.646 -4.736 1.00 63.12 92 GLY A C 1
ATOM 763 O O . GLY A 1 92 ? -41.948 0.997 -5.569 1.00 63.12 92 GLY A O 1
ATOM 764 N N . GLY A 1 93 ? -40.495 1.050 -3.883 1.00 62.25 93 GLY A N 1
ATOM 765 C CA . GLY A 1 93 ? -40.360 -0.405 -3.789 1.00 62.25 93 GLY A CA 1
ATOM 766 C C . GLY A 1 93 ? -41.348 -1.033 -2.807 1.00 62.25 93 GLY A C 1
ATOM 767 O O . GLY A 1 93 ? -40.900 -1.687 -1.861 1.00 62.25 93 GLY A O 1
ATOM 768 N N . GLU A 1 94 ? -42.643 -0.789 -3.003 1.00 68.88 94 GLU A N 1
ATOM 769 C CA . GLU A 1 94 ? -43.727 -1.612 -2.461 1.00 68.88 94 GLU A CA 1
ATOM 770 C C . GLU A 1 94 ? -44.050 -2.669 -3.515 1.00 68.88 94 GLU A C 1
ATOM 772 O O . GLU A 1 94 ? -44.371 -2.300 -4.634 1.00 68.88 94 GLU A O 1
ATOM 777 N N . HIS A 1 95 ? -43.860 -3.945 -3.184 1.00 56.69 95 HIS A N 1
ATOM 778 C CA . HIS A 1 95 ? -44.668 -5.108 -3.568 1.00 56.69 95 HIS A CA 1
ATOM 779 C C . HIS A 1 95 ? -43.916 -6.343 -3.040 1.00 56.69 95 HIS A C 1
ATOM 781 O O . HIS A 1 95 ? -42.974 -6.814 -3.672 1.00 56.69 95 HIS A O 1
ATOM 787 N N . GLU A 1 96 ? -44.388 -6.793 -1.867 1.00 47.59 96 GLU A N 1
ATOM 788 C CA . GLU A 1 96 ? -44.153 -8.089 -1.188 1.00 47.59 96 GLU A CA 1
ATOM 789 C C . GLU A 1 96 ? -42.827 -8.296 -0.430 1.00 47.59 96 GLU A C 1
ATOM 791 O O . GLU A 1 96 ? -41.734 -8.315 -1.037 1.00 47.59 96 GLU A O 1
#

Secondary structure (DSSP, 8-state):
-HHHHHHHHHHHH-TTTSGGGGSS-HHHHHHHHHHHHHHHHHHHHHHTT-GGGHHHHHHHHHHHHHHHHHHHHHHHHHHH-THHHHHTS-TT----

pLDDT: mean 79.87, std 9.66, range [47.59, 93.31]

Radius of gyration: 19.93 Å; Cα contacts (8 Å, |Δi|>4): 31; chains: 1; bounding box: 57×27×38 Å